Protein AF-A0A2V1H5H5-F1 (afdb_monomer_lite)

Structure (mmCIF, N/CA/C/O backbone):
data_AF-A0A2V1H5H5-F1
#
_entry.id   AF-A0A2V1H5H5-F1
#
loop_
_atom_site.group_PDB
_atom_site.id
_atom_site.type_symbol
_atom_site.label_atom_id
_atom_site.label_alt_id
_atom_site.label_comp_id
_atom_site.label_asym_id
_atom_site.label_entity_id
_atom_site.label_seq_id
_atom_site.pdbx_PDB_ins_code
_atom_site.Cartn_x
_atom_site.Cartn_y
_atom_site.Cartn_z
_atom_site.occupancy
_atom_site.B_iso_or_equiv
_atom_site.auth_seq_id
_atom_site.auth_comp_id
_atom_site.auth_asym_id
_atom_site.auth_atom_id
_atom_site.pdbx_PDB_model_num
ATOM 1 N N . MET A 1 1 ? -26.503 55.629 18.484 1.00 48.03 1 MET A N 1
ATOM 2 C CA . MET A 1 1 ? -27.161 55.010 17.312 1.00 48.03 1 MET A CA 1
ATOM 3 C C . MET A 1 1 ? -26.313 55.231 16.067 1.00 48.03 1 MET A C 1
ATOM 5 O O . MET A 1 1 ? -26.250 56.360 15.602 1.00 48.03 1 MET A O 1
ATOM 9 N N . LYS A 1 2 ? -25.640 54.182 15.578 1.00 45.16 2 LYS A N 1
ATOM 10 C CA . LYS A 1 2 ? -25.208 53.980 14.178 1.00 45.16 2 LYS A CA 1
ATOM 11 C C . LYS A 1 2 ? -24.606 52.571 14.078 1.00 45.16 2 LYS A C 1
ATOM 13 O O . LYS A 1 2 ? -23.400 52.383 14.001 1.00 45.16 2 LYS A O 1
ATOM 18 N N . HIS A 1 3 ? -25.479 51.572 14.180 1.00 53.53 3 HIS A N 1
ATOM 19 C CA . HIS A 1 3 ? -25.190 50.249 13.642 1.00 53.53 3 HIS A CA 1
ATOM 20 C C . HIS A 1 3 ? -25.377 50.344 12.129 1.00 53.53 3 HIS A C 1
ATOM 22 O O . HIS A 1 3 ? -26.465 50.689 11.676 1.00 53.53 3 HIS A O 1
ATOM 28 N N . LEU A 1 4 ? -24.321 50.080 11.369 1.00 51.53 4 LEU A N 1
ATOM 29 C CA . LEU A 1 4 ? -24.396 49.700 9.960 1.00 51.53 4 LEU A CA 1
ATOM 30 C C . LEU A 1 4 ? -23.109 48.911 9.668 1.00 51.53 4 LEU A C 1
ATOM 32 O O . LEU A 1 4 ? -22.053 49.502 9.504 1.00 51.53 4 LEU A O 1
ATOM 36 N N . VAL A 1 5 ? -23.071 47.618 9.991 1.00 47.94 5 VAL A N 1
ATOM 37 C CA . VAL A 1 5 ? -23.713 46.507 9.263 1.00 47.94 5 VAL A CA 1
ATOM 38 C C . VAL A 1 5 ? -22.826 46.046 8.108 1.00 47.94 5 VAL A C 1
ATOM 40 O O . VAL A 1 5 ? -22.417 46.824 7.256 1.00 47.94 5 VAL A O 1
ATOM 43 N N . CYS A 1 6 ? -22.621 44.732 8.126 1.00 46.69 6 CYS A N 1
ATOM 44 C CA . CYS A 1 6 ? -22.065 43.859 7.102 1.00 46.69 6 CYS A CA 1
ATOM 45 C C . CYS A 1 6 ? -20.537 43.785 7.023 1.00 46.69 6 CYS A C 1
ATOM 47 O O . CYS A 1 6 ? -19.882 44.449 6.233 1.00 46.69 6 CYS A O 1
ATOM 49 N N . PHE A 1 7 ? -19.932 42.975 7.895 1.00 49.19 7 PHE A N 1
ATOM 50 C CA . PHE A 1 7 ? -19.600 41.582 7.540 1.00 49.19 7 PHE A CA 1
ATOM 51 C C . PHE A 1 7 ? -18.759 41.489 6.251 1.00 49.19 7 PHE A C 1
ATOM 53 O O . PHE A 1 7 ? -19.138 40.842 5.278 1.00 49.19 7 PHE A O 1
ATOM 60 N N . ILE A 1 8 ? -17.520 41.984 6.305 1.00 56.72 8 ILE A N 1
ATOM 61 C CA . ILE A 1 8 ? -16.412 41.370 5.545 1.00 56.72 8 ILE A CA 1
ATOM 62 C C . ILE A 1 8 ? -15.953 40.106 6.307 1.00 56.72 8 ILE A C 1
ATOM 64 O O . ILE A 1 8 ? -14.791 39.889 6.620 1.00 56.72 8 ILE A O 1
ATOM 68 N N . LEU A 1 9 ? -16.949 39.301 6.675 1.00 48.25 9 LEU A N 1
ATOM 69 C CA .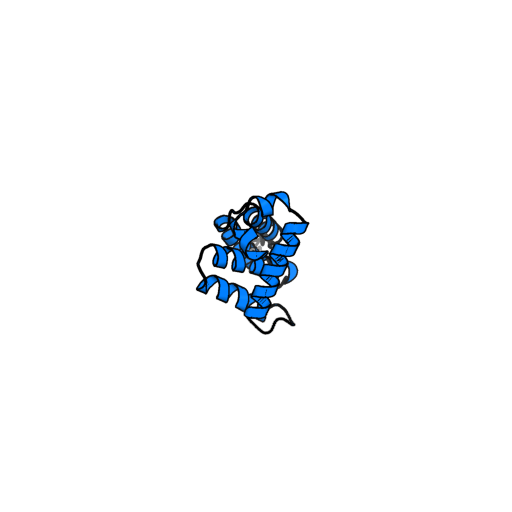 LEU A 1 9 ? -16.891 37.917 7.142 1.00 48.25 9 LEU A CA 1
ATOM 70 C C . LEU A 1 9 ? -17.415 37.023 6.002 1.00 48.25 9 LEU A C 1
ATOM 72 O O . LEU A 1 9 ? -17.969 35.950 6.214 1.00 48.25 9 LEU A O 1
ATOM 76 N N . SER A 1 10 ? -17.302 37.510 4.766 1.00 49.94 10 SER A N 1
ATOM 77 C CA . SER A 1 10 ? -17.622 36.773 3.559 1.00 49.94 10 SER A CA 1
ATOM 78 C C . SER A 1 10 ? -16.372 36.027 3.126 1.00 49.94 10 SER A C 1
ATOM 80 O O . SER A 1 10 ? -15.546 36.515 2.364 1.00 49.94 10 SER A O 1
ATOM 82 N N . LEU A 1 11 ? -16.306 34.797 3.630 1.00 52.28 11 LEU A N 1
ATOM 83 C CA . LEU A 1 11 ? -15.679 33.676 2.956 1.00 52.28 11 LEU A CA 1
ATOM 84 C C . LEU A 1 11 ? -14.171 33.844 2.754 1.00 52.28 11 LEU A C 1
ATOM 86 O O . LEU A 1 11 ? -13.661 33.972 1.642 1.00 52.28 11 LEU A O 1
ATOM 90 N N . SER A 1 12 ? -13.435 33.595 3.836 1.00 51.06 12 SER A N 1
ATOM 91 C CA . SER A 1 12 ? -12.384 32.585 3.743 1.00 51.06 12 SER A CA 1
ATOM 92 C C . SER A 1 12 ? -12.998 31.330 3.111 1.00 51.06 12 SER A C 1
ATOM 94 O O . SER A 1 12 ? -13.479 30.435 3.806 1.00 51.06 12 SER A O 1
ATOM 96 N N . LEU A 1 13 ? -13.012 31.292 1.776 1.00 50.75 13 LEU A N 1
ATOM 97 C CA . LEU A 1 13 ? -12.954 30.071 0.997 1.00 50.75 13 LEU A CA 1
ATOM 98 C C . LEU A 1 13 ? -11.629 29.410 1.392 1.00 50.75 13 LEU A C 1
ATOM 100 O O . LEU A 1 13 ? -10.657 29.409 0.642 1.00 50.75 13 LEU A O 1
ATOM 104 N N . LEU A 1 14 ? -11.595 28.821 2.592 1.00 54.41 14 LEU A N 1
ATOM 105 C CA . LEU A 1 14 ? -10.975 27.523 2.728 1.00 54.41 14 LEU A CA 1
ATOM 106 C C . LEU A 1 14 ? -11.734 26.686 1.711 1.00 54.41 14 LEU A C 1
ATOM 108 O O . LEU A 1 14 ? -12.810 26.157 1.984 1.00 54.41 14 LEU A O 1
ATOM 112 N N . ALA A 1 15 ? -11.222 26.676 0.485 1.00 46.44 15 ALA A N 1
ATOM 113 C CA . ALA A 1 15 ? -11.475 25.603 -0.428 1.00 46.44 15 ALA A CA 1
ATOM 114 C C . ALA A 1 15 ? -10.975 24.366 0.318 1.00 46.44 15 ALA A C 1
ATOM 116 O O . ALA A 1 15 ? -9.829 23.948 0.180 1.00 46.44 15 ALA A O 1
ATOM 117 N N . CYS A 1 16 ? -11.851 23.779 1.135 1.00 49.78 16 CYS A N 1
ATOM 118 C CA . CYS A 1 16 ? -11.919 22.350 1.313 1.00 49.78 16 CYS A CA 1
ATOM 119 C C . CYS A 1 16 ? -12.188 21.793 -0.087 1.00 49.78 16 CYS A C 1
ATOM 121 O O . CYS A 1 16 ? -13.285 21.355 -0.412 1.00 49.78 16 CYS A O 1
ATOM 123 N N . SER A 1 17 ? -11.167 21.840 -0.944 1.00 49.88 17 SER A N 1
ATOM 124 C CA . SER A 1 17 ? -10.927 20.807 -1.925 1.00 49.88 17 SER A CA 1
ATOM 125 C C . SER A 1 17 ? -10.749 19.553 -1.075 1.00 49.88 17 SER A C 1
ATOM 127 O O . SER A 1 17 ? -9.630 19.188 -0.716 1.00 49.88 17 SER A O 1
ATOM 129 N N . SER A 1 18 ? -11.865 18.976 -0.623 1.00 67.25 18 SER A N 1
ATOM 130 C CA . SER A 1 18 ? -11.903 17.759 0.171 1.00 67.25 18 SER A CA 1
ATOM 131 C C . SER A 1 18 ? -11.562 16.628 -0.784 1.00 67.25 18 SER A C 1
ATOM 133 O O . SER A 1 18 ? -12.436 15.902 -1.266 1.00 67.25 18 SER A O 1
ATOM 135 N N . LYS A 1 19 ? -10.285 16.560 -1.166 1.00 88.44 19 LYS A N 1
ATOM 136 C CA . LYS A 1 19 ? -9.750 15.433 -1.907 1.00 88.44 19 LYS A CA 1
ATOM 137 C C . LYS A 1 19 ? -10.117 14.189 -1.114 1.00 88.44 19 LYS A C 1
ATOM 139 O O . LYS A 1 19 ? -9.971 14.170 0.100 1.00 88.44 19 LYS A O 1
ATOM 144 N N . SER A 1 20 ? -10.642 13.188 -1.808 1.00 94.25 20 SER A N 1
ATOM 145 C CA . SER A 1 20 ? -11.062 11.926 -1.188 1.00 94.25 20 SER A CA 1
ATOM 146 C C . SER A 1 20 ? -9.927 10.906 -1.102 1.00 94.25 20 SER A C 1
ATOM 148 O O . SER A 1 20 ? -10.143 9.791 -0.643 1.00 94.25 20 SER A O 1
ATOM 150 N N . GLY A 1 21 ? -8.745 11.233 -1.638 1.00 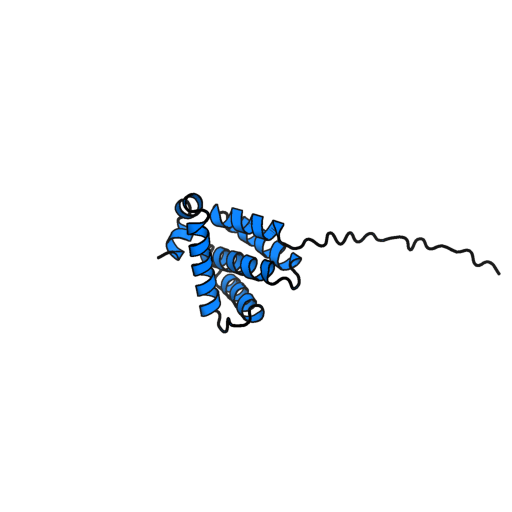97.00 21 GLY A N 1
ATOM 151 C CA . GLY A 1 21 ? -7.609 10.319 -1.764 1.00 97.00 21 GLY A CA 1
ATOM 152 C C . GLY A 1 21 ? -7.769 9.253 -2.851 1.00 97.00 21 GLY A C 1
ATOM 153 O O . GLY A 1 21 ? -6.865 8.450 -3.061 1.00 97.00 21 GLY A O 1
ATOM 154 N N . LYS A 1 22 ? -8.908 9.203 -3.560 1.00 97.81 22 LYS A N 1
ATOM 155 C CA . LYS A 1 22 ? -9.164 8.193 -4.604 1.00 97.81 22 LYS A CA 1
ATOM 156 C C . LYS A 1 22 ? -8.223 8.327 -5.798 1.00 97.81 22 LYS A C 1
ATOM 158 O O . LYS A 1 22 ? -7.785 7.305 -6.318 1.00 97.81 22 LYS A O 1
ATOM 163 N N . GLU A 1 23 ? -7.944 9.559 -6.216 1.00 97.56 23 GLU A N 1
ATOM 164 C CA . GLU A 1 23 ? -7.020 9.854 -7.314 1.00 97.56 23 GLU A CA 1
ATOM 165 C C . GLU A 1 23 ? -5.590 9.498 -6.913 1.00 97.56 23 GLU A C 1
ATOM 167 O O . GLU A 1 23 ? -4.923 8.737 -7.606 1.00 97.56 23 GLU A O 1
ATOM 172 N N . GLU A 1 24 ? -5.157 9.947 -5.738 1.00 98.44 24 GLU A N 1
ATOM 173 C CA . GLU A 1 24 ? -3.828 9.666 -5.204 1.00 98.44 24 GLU A CA 1
ATOM 174 C C . GLU A 1 24 ? -3.610 8.159 -4.998 1.00 98.44 24 GLU A C 1
ATOM 176 O O . GLU A 1 24 ? -2.556 7.632 -5.337 1.00 98.44 24 GLU A O 1
ATOM 181 N N . LYS A 1 25 ? -4.630 7.415 -4.555 1.00 98.31 25 LYS A N 1
ATOM 182 C CA . LYS A 1 25 ? -4.571 5.947 -4.466 1.00 98.31 25 LYS A CA 1
ATOM 183 C C . LYS A 1 25 ? -4.375 5.295 -5.840 1.00 98.31 25 LYS A C 1
ATOM 185 O O . LYS A 1 25 ? -3.650 4.305 -5.955 1.00 98.31 25 LYS A O 1
ATOM 190 N N . GLU A 1 26 ? -5.035 5.807 -6.878 1.00 98.06 26 GLU A N 1
ATOM 191 C CA . GLU A 1 26 ? -4.872 5.301 -8.245 1.00 98.06 26 GLU A CA 1
ATOM 192 C C . GLU A 1 26 ? -3.465 5.611 -8.774 1.00 98.06 26 GLU A C 1
ATOM 194 O O . GLU A 1 26 ? -2.796 4.711 -9.281 1.00 98.06 26 GLU A O 1
ATOM 199 N N . LEU A 1 27 ? -2.968 6.834 -8.564 1.00 98.50 27 LEU A N 1
ATOM 200 C CA . LEU A 1 27 ? -1.594 7.222 -8.900 1.00 98.50 27 LEU A CA 1
ATOM 201 C C . LEU A 1 27 ? -0.567 6.350 -8.167 1.00 98.50 27 LEU A C 1
ATOM 203 O O . LEU A 1 27 ? 0.357 5.835 -8.796 1.00 98.50 27 LEU A O 1
ATOM 207 N N . ALA A 1 28 ? -0.774 6.095 -6.872 1.00 98.62 28 ALA A N 1
ATOM 208 C CA . ALA A 1 28 ? 0.060 5.193 -6.084 1.00 98.62 28 ALA A CA 1
ATOM 209 C C . ALA A 1 28 ? 0.054 3.776 -6.665 1.00 98.62 28 ALA A C 1
ATOM 211 O O . ALA A 1 28 ? 1.105 3.158 -6.815 1.00 98.62 28 ALA A O 1
ATOM 212 N N . THR A 1 29 ? -1.122 3.273 -7.053 1.00 97.94 29 THR A N 1
ATOM 213 C CA . THR A 1 29 ? -1.262 1.946 -7.670 1.00 97.94 29 THR A CA 1
ATOM 214 C C . THR A 1 29 ? -0.502 1.876 -8.990 1.00 97.94 29 THR A C 1
ATOM 216 O O . THR A 1 29 ? 0.204 0.898 -9.238 1.00 97.94 29 THR A O 1
ATOM 219 N N . GLN A 1 30 ? -0.619 2.906 -9.831 1.00 97.69 30 GLN A N 1
ATOM 220 C CA . GLN A 1 30 ? 0.056 2.974 -11.124 1.00 97.69 30 GLN A CA 1
ATOM 221 C C . GLN A 1 30 ? 1.573 3.053 -10.979 1.00 97.69 30 GLN A C 1
ATOM 223 O O . GLN A 1 30 ? 2.274 2.313 -11.670 1.00 97.69 30 GLN A O 1
ATOM 228 N N . ALA A 1 31 ? 2.070 3.901 -10.078 1.00 98.19 31 ALA A N 1
ATOM 229 C CA . ALA A 1 31 ? 3.489 3.997 -9.757 1.00 98.19 31 ALA A CA 1
ATOM 230 C C . ALA A 1 31 ? 4.020 2.652 -9.236 1.00 98.19 31 ALA A C 1
ATOM 232 O O . ALA A 1 31 ? 4.987 2.117 -9.780 1.00 98.19 31 ALA A O 1
ATOM 233 N N . PHE A 1 32 ? 3.299 2.028 -8.299 1.00 97.81 32 PHE A N 1
ATOM 234 C CA . PHE A 1 32 ? 3.660 0.739 -7.710 1.00 97.81 32 PHE A CA 1
ATOM 235 C C . PHE A 1 32 ? 3.834 -0.361 -8.763 1.00 97.81 32 PHE A C 1
ATOM 237 O O . PHE A 1 32 ? 4.880 -1.004 -8.829 1.00 97.81 32 PHE A O 1
ATOM 244 N N . ILE A 1 33 ? 2.850 -0.553 -9.650 1.00 96.31 33 ILE A N 1
ATOM 245 C CA . ILE A 1 33 ? 2.944 -1.576 -10.709 1.00 96.31 33 ILE A CA 1
ATOM 246 C C . ILE A 1 33 ? 3.941 -1.214 -11.821 1.00 96.31 33 ILE A C 1
ATOM 248 O O . ILE A 1 33 ? 4.315 -2.088 -12.601 1.00 96.31 33 ILE A O 1
ATOM 252 N N . ASN A 1 34 ? 4.358 0.050 -11.911 1.00 96.06 34 ASN A N 1
ATOM 253 C CA . ASN A 1 34 ? 5.418 0.518 -12.806 1.00 96.06 34 ASN A CA 1
ATOM 254 C C . ASN A 1 34 ? 6.820 0.454 -12.155 1.00 96.06 34 ASN A C 1
ATOM 256 O O . ASN A 1 34 ? 7.777 0.907 -12.777 1.00 96.06 34 ASN A O 1
ATOM 260 N N . CYS A 1 35 ? 6.953 -0.120 -10.950 1.00 95.75 35 CYS A N 1
ATOM 261 C CA . CYS A 1 35 ? 8.181 -0.159 -10.139 1.00 95.75 35 CYS A CA 1
ATOM 262 C C . CYS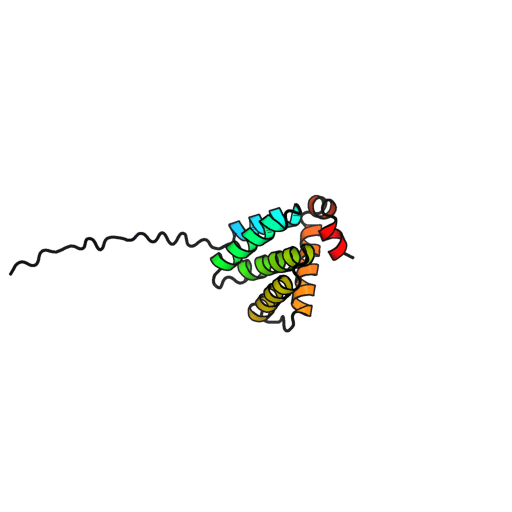 A 1 35 ? 8.702 1.195 -9.653 1.00 95.75 35 CYS A C 1
ATOM 264 O O . CYS A 1 35 ? 9.861 1.298 -9.247 1.00 95.75 35 CYS A O 1
ATOM 266 N N . ASP A 1 36 ? 7.874 2.229 -9.693 1.00 97.69 36 ASP A N 1
ATOM 267 C CA . ASP A 1 36 ? 8.222 3.527 -9.143 1.00 97.69 36 ASP A CA 1
ATOM 268 C C . ASP A 1 36 ? 7.783 3.579 -7.677 1.00 97.69 36 ASP A C 1
ATOM 270 O O . ASP A 1 36 ? 6.731 4.116 -7.328 1.00 97.69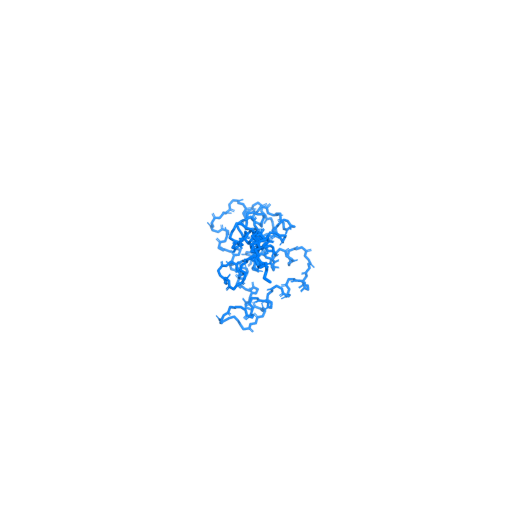 36 ASP A O 1
ATOM 274 N N . PHE A 1 37 ? 8.555 2.914 -6.814 1.00 97.62 37 PHE A N 1
ATOM 275 C CA . PHE A 1 37 ? 8.204 2.763 -5.399 1.00 97.62 37 PHE A CA 1
ATOM 276 C C . PHE A 1 37 ? 8.291 4.079 -4.630 1.00 97.62 37 PHE A C 1
ATOM 278 O O . PHE A 1 37 ? 7.521 4.275 -3.696 1.00 97.62 37 PHE A O 1
ATOM 285 N N . TYR A 1 38 ? 9.163 4.998 -5.048 1.00 97.88 38 TYR A N 1
ATOM 286 C CA . TYR A 1 38 ? 9.267 6.320 -4.438 1.00 97.88 38 TYR A CA 1
ATOM 287 C C . TYR A 1 38 ? 7.986 7.129 -4.678 1.00 97.88 38 TYR A C 1
ATOM 289 O O . TYR A 1 38 ? 7.330 7.551 -3.725 1.00 97.88 38 TYR A O 1
ATOM 297 N N . THR A 1 39 ? 7.543 7.244 -5.933 1.00 98.50 39 THR A N 1
ATOM 298 C CA . THR A 1 39 ? 6.283 7.933 -6.244 1.00 98.50 39 THR A CA 1
ATOM 299 C C . THR A 1 39 ? 5.062 7.169 -5.723 1.00 98.50 39 THR A C 1
ATOM 301 O O . THR A 1 39 ? 4.055 7.790 -5.372 1.00 98.50 39 THR A O 1
ATOM 304 N N . ALA A 1 40 ? 5.128 5.836 -5.620 1.00 98.62 40 ALA A N 1
ATOM 305 C CA . ALA A 1 40 ? 4.074 5.047 -4.984 1.00 98.62 40 ALA A CA 1
ATOM 306 C C . ALA A 1 40 ? 3.917 5.381 -3.494 1.00 98.62 40 ALA A C 1
ATOM 308 O O . ALA A 1 40 ? 2.783 5.513 -3.034 1.00 98.62 40 ALA A O 1
ATOM 309 N N . ILE A 1 41 ? 5.027 5.550 -2.765 1.00 98.75 41 ILE A N 1
ATOM 310 C CA . ILE A 1 41 ? 5.036 5.968 -1.355 1.00 98.75 41 ILE A CA 1
ATOM 311 C C . ILE A 1 41 ? 4.389 7.345 -1.216 1.00 98.75 41 ILE A C 1
ATOM 313 O O . ILE A 1 41 ? 3.389 7.463 -0.510 1.00 98.75 41 ILE A O 1
ATOM 317 N N . GLU A 1 42 ? 4.882 8.349 -1.948 1.00 98.69 42 GLU A N 1
ATOM 318 C CA . GLU A 1 42 ? 4.374 9.727 -1.856 1.00 98.69 42 GLU A CA 1
ATOM 319 C C . GLU A 1 42 ? 2.862 9.799 -2.125 1.00 98.69 42 GLU A C 1
ATOM 321 O O . GLU A 1 42 ? 2.098 10.394 -1.362 1.00 98.69 42 GLU A O 1
ATOM 326 N N . ASN A 1 43 ? 2.394 9.144 -3.193 1.00 98.75 43 ASN A N 1
ATOM 327 C CA . ASN A 1 43 ? 0.972 9.144 -3.530 1.00 98.75 43 ASN A CA 1
ATOM 328 C C . ASN A 1 43 ? 0.130 8.330 -2.542 1.00 98.75 43 ASN A C 1
ATOM 330 O O . ASN A 1 43 ? -1.007 8.708 -2.259 1.00 98.75 43 ASN A O 1
ATOM 334 N N . ALA A 1 44 ? 0.659 7.237 -1.987 1.00 98.75 44 ALA A N 1
ATOM 335 C CA . ALA A 1 44 ? -0.052 6.468 -0.974 1.00 98.75 44 ALA A CA 1
ATOM 336 C C . ALA A 1 44 ? -0.220 7.273 0.323 1.00 98.75 44 ALA A C 1
ATOM 338 O O . ALA A 1 44 ? -1.305 7.265 0.905 1.00 98.75 44 ALA A O 1
ATOM 339 N N . GLU A 1 45 ? 0.806 8.008 0.751 1.00 98.50 45 GLU A N 1
ATOM 340 C CA . GLU A 1 45 ? 0.728 8.893 1.917 1.00 98.50 45 GLU A CA 1
ATOM 341 C C . GLU A 1 45 ? -0.310 9.999 1.720 1.00 98.50 45 GLU A C 1
ATOM 343 O O . GLU A 1 45 ? -1.168 10.192 2.588 1.00 98.50 45 GLU A O 1
ATOM 348 N N . MET A 1 46 ? -0.309 10.657 0.554 1.00 98.19 46 MET A N 1
ATOM 349 C CA . MET A 1 46 ? -1.339 11.643 0.215 1.00 98.19 46 MET A CA 1
ATOM 350 C C . MET A 1 46 ? -2.738 11.018 0.193 1.00 98.19 46 MET A C 1
ATOM 352 O O . MET A 1 46 ? -3.681 11.593 0.737 1.00 98.19 46 MET A O 1
ATOM 356 N N . ALA A 1 47 ? -2.886 9.818 -0.377 1.00 98.25 47 ALA A N 1
ATOM 357 C CA . ALA A 1 47 ? -4.162 9.110 -0.399 1.00 98.25 47 ALA A CA 1
ATOM 358 C C . ALA A 1 47 ? -4.684 8.825 1.015 1.00 98.25 47 ALA A C 1
ATOM 360 O O . ALA A 1 47 ? -5.863 9.043 1.281 1.00 98.25 47 ALA A O 1
ATOM 361 N N . ILE A 1 48 ? -3.814 8.384 1.929 1.00 97.75 48 ILE A N 1
ATOM 362 C CA . ILE A 1 48 ? -4.158 8.138 3.337 1.00 97.75 48 ILE A CA 1
ATOM 363 C C . ILE A 1 48 ? -4.556 9.444 4.029 1.00 97.75 48 ILE A C 1
ATOM 365 O O . ILE A 1 48 ? -5.565 9.474 4.731 1.00 97.75 48 ILE A O 1
ATOM 369 N N . GLN A 1 49 ? -3.798 10.522 3.810 1.00 96.50 49 GLN A N 1
ATOM 370 C CA . GLN A 1 49 ? -4.088 11.835 4.387 1.00 96.50 49 GLN A CA 1
ATOM 371 C C . GLN A 1 49 ? -5.455 12.368 3.935 1.00 96.50 49 GLN A C 1
ATOM 373 O O . GLN A 1 49 ? -6.198 12.932 4.738 1.00 96.50 49 GLN A O 1
ATOM 378 N N . TYR A 1 50 ? -5.793 12.191 2.658 1.00 96.88 50 TYR A N 1
ATOM 379 C CA . TYR A 1 50 ? -7.036 12.688 2.069 1.00 96.88 50 TYR A CA 1
ATOM 380 C C . TYR A 1 50 ? -8.242 11.773 2.305 1.00 96.88 50 TYR A C 1
ATOM 382 O O . TYR A 1 50 ? -9.375 12.244 2.292 1.00 96.88 50 TYR A O 1
ATOM 390 N N . ALA A 1 51 ? -8.026 10.480 2.550 1.00 95.38 51 ALA A N 1
ATOM 391 C CA . ALA A 1 51 ? -9.103 9.522 2.792 1.00 95.38 51 ALA A CA 1
ATOM 392 C C . ALA A 1 51 ? -9.952 9.853 4.031 1.00 95.38 51 ALA A C 1
ATOM 394 O O . ALA A 1 51 ? -11.128 9.490 4.081 1.00 95.38 51 ALA A O 1
ATOM 395 N N . GLY A 1 52 ? -9.365 10.501 5.044 1.00 89.25 52 GLY A N 1
ATOM 396 C CA . GLY A 1 52 ? -10.001 10.644 6.352 1.00 89.25 52 GLY A CA 1
ATOM 397 C C . GLY A 1 52 ? -10.378 9.269 6.915 1.00 89.25 52 GLY A C 1
ATOM 398 O O . GLY A 1 52 ? -9.516 8.413 7.105 1.00 89.25 52 GLY A O 1
ATOM 399 N N . GLU A 1 53 ? -11.672 9.043 7.140 1.00 90.81 53 GLU A N 1
ATOM 400 C CA . GLU A 1 53 ? -12.210 7.776 7.658 1.00 90.81 53 GLU A CA 1
ATOM 401 C C . GLU A 1 53 ? -12.574 6.752 6.559 1.00 90.81 53 GLU A C 1
ATOM 403 O O . GLU A 1 53 ? -13.023 5.648 6.875 1.00 90.81 53 GLU A O 1
ATOM 408 N N . ASP A 1 54 ? -12.390 7.062 5.265 1.00 95.44 54 ASP A N 1
ATOM 409 C CA . ASP A 1 54 ? -12.718 6.125 4.179 1.00 95.44 54 ASP A CA 1
ATOM 410 C C . ASP A 1 54 ? -11.691 4.986 4.084 1.00 95.44 54 ASP A C 1
ATOM 412 O O . ASP A 1 54 ? -10.675 5.058 3.381 1.00 95.44 54 ASP A O 1
ATOM 416 N N . ILE A 1 55 ? -12.002 3.880 4.761 1.00 95.50 55 ILE A N 1
ATOM 417 C CA . ILE A 1 55 ? -11.185 2.661 4.760 1.00 95.50 55 ILE A CA 1
ATOM 418 C C . ILE A 1 55 ? -11.010 2.043 3.366 1.00 95.50 55 ILE A C 1
ATOM 420 O O . ILE A 1 55 ? -10.033 1.332 3.134 1.00 95.50 55 ILE A O 1
ATOM 424 N N . ASN A 1 56 ? -11.900 2.332 2.407 1.00 95.88 56 ASN A N 1
ATOM 425 C CA . ASN A 1 56 ? -11.776 1.829 1.034 1.00 95.88 56 ASN A CA 1
ATOM 426 C C . ASN A 1 56 ? -10.697 2.571 0.234 1.00 95.88 56 ASN A C 1
ATOM 428 O O . ASN A 1 56 ? -10.318 2.132 -0.859 1.00 95.88 56 ASN A O 1
ATOM 432 N N . VAL A 1 57 ? -10.211 3.695 0.761 1.00 97.50 57 VAL A N 1
ATOM 433 C CA . VAL A 1 57 ? -9.068 4.431 0.226 1.00 97.50 57 VAL A CA 1
ATOM 434 C C . VAL A 1 57 ? -7.841 4.194 1.094 1.00 97.50 57 VAL A C 1
ATOM 436 O O . VAL A 1 57 ? -6.809 3.774 0.566 1.00 97.50 57 VAL A O 1
ATOM 439 N N . SER A 1 58 ? -7.958 4.392 2.411 1.00 97.38 58 SER A N 1
ATOM 440 C CA . SER A 1 58 ? -6.808 4.335 3.315 1.00 97.38 58 SER A CA 1
ATOM 441 C C . SER A 1 58 ? -6.200 2.936 3.422 1.00 97.38 58 SER A C 1
ATOM 443 O O . SER A 1 58 ? -4.980 2.819 3.355 1.00 97.38 58 SER A O 1
ATOM 445 N N . VAL A 1 59 ? -6.998 1.860 3.498 1.00 97.25 59 VAL A N 1
ATOM 446 C CA . VAL A 1 59 ? -6.446 0.496 3.614 1.00 97.25 59 VAL A CA 1
ATOM 447 C C . VAL A 1 59 ? -5.695 0.077 2.344 1.00 97.25 59 VAL A C 1
ATOM 449 O O . VAL A 1 59 ? -4.538 -0.320 2.470 1.00 97.25 59 VAL A O 1
ATOM 452 N N . PRO A 1 60 ? -6.244 0.188 1.116 1.00 97.69 60 PRO A N 1
ATOM 453 C CA . PRO A 1 60 ? -5.467 -0.117 -0.087 1.00 97.69 60 PRO A CA 1
ATOM 454 C C . PRO A 1 60 ? -4.214 0.749 -0.247 1.00 97.69 60 PRO A C 1
ATOM 456 O O . PRO A 1 60 ? -3.173 0.230 -0.644 1.00 97.69 60 PRO A O 1
ATOM 459 N N . ALA A 1 61 ? -4.289 2.040 0.093 1.00 98.44 61 ALA A N 1
ATOM 460 C CA . ALA A 1 61 ? -3.122 2.916 0.074 1.00 98.44 61 ALA A CA 1
ATOM 461 C C . ALA A 1 61 ? -2.058 2.468 1.092 1.00 98.44 61 ALA A C 1
ATOM 463 O O . ALA A 1 61 ? -0.883 2.405 0.747 1.00 98.44 61 ALA A O 1
ATOM 464 N N . LEU A 1 62 ? -2.451 2.048 2.299 1.00 98.62 62 LEU A N 1
ATOM 465 C CA . LEU A 1 62 ? -1.533 1.475 3.290 1.00 98.62 62 LEU A CA 1
ATOM 466 C C . LEU A 1 62 ? -0.895 0.160 2.823 1.00 98.62 62 LEU A C 1
ATOM 468 O O . LEU A 1 62 ? 0.268 -0.083 3.135 1.00 98.62 62 LEU A O 1
ATOM 472 N N . LEU A 1 63 ? -1.611 -0.679 2.063 1.00 98.25 63 LEU A N 1
ATOM 473 C CA . LEU A 1 63 ? -1.033 -1.899 1.480 1.00 98.25 63 LEU A CA 1
ATOM 474 C C . LEU A 1 63 ? 0.066 -1.557 0.463 1.00 98.25 63 LEU A C 1
ATOM 476 O O . LEU A 1 63 ? 1.120 -2.194 0.466 1.00 98.25 63 LEU A O 1
ATOM 480 N N . ILE A 1 64 ? -0.167 -0.539 -0.374 1.00 98.38 64 ILE A N 1
ATOM 481 C CA . ILE A 1 64 ? 0.820 -0.034 -1.342 1.00 98.38 64 ILE A CA 1
ATOM 482 C C . ILE A 1 64 ? 2.013 0.588 -0.614 1.00 98.38 64 ILE A C 1
ATOM 484 O O . ILE A 1 64 ? 3.153 0.253 -0.933 1.00 98.38 64 ILE A O 1
ATOM 488 N N . LEU A 1 65 ? 1.761 1.445 0.379 1.00 98.75 65 LEU A N 1
ATOM 489 C CA . LEU A 1 65 ? 2.792 2.087 1.193 1.00 98.75 65 LEU A CA 1
ATOM 490 C C . LEU A 1 65 ? 3.677 1.039 1.875 1.00 98.75 65 LEU A C 1
ATOM 492 O O . LEU A 1 65 ? 4.891 1.043 1.690 1.00 98.75 65 LEU A O 1
ATOM 496 N N . GLY A 1 66 ? 3.058 0.099 2.594 1.00 98.19 66 GLY A N 1
ATOM 497 C CA . GLY A 1 66 ? 3.757 -0.961 3.312 1.00 98.19 66 GLY A CA 1
ATOM 498 C C . GLY A 1 66 ? 4.653 -1.794 2.400 1.00 98.19 66 GLY A C 1
ATOM 499 O O . GLY A 1 66 ? 5.824 -1.983 2.724 1.00 98.19 66 GLY A O 1
ATOM 500 N N . LYS A 1 67 ? 4.158 -2.248 1.236 1.00 97.44 67 LYS A N 1
ATOM 501 C CA . LYS A 1 67 ? 5.001 -3.021 0.303 1.00 97.44 67 LYS A CA 1
ATOM 502 C C . LYS A 1 67 ? 6.066 -2.183 -0.377 1.00 97.44 67 LYS A C 1
ATOM 504 O O . LYS A 1 67 ? 7.160 -2.689 -0.584 1.00 97.44 67 LYS A O 1
ATOM 509 N N . SER A 1 68 ? 5.783 -0.929 -0.710 1.00 98.06 68 SER A N 1
ATOM 510 C CA . SER A 1 68 ? 6.790 -0.059 -1.326 1.00 98.06 68 SER A CA 1
ATOM 511 C C . SER A 1 68 ? 7.958 0.199 -0.371 1.00 98.06 68 SER A C 1
ATOM 513 O O . SER A 1 68 ? 9.112 0.130 -0.791 1.00 98.06 68 SER A O 1
ATOM 515 N N . LEU A 1 69 ? 7.672 0.425 0.916 1.00 98.31 69 LEU A N 1
ATOM 516 C CA . LEU A 1 69 ? 8.683 0.598 1.964 1.00 98.31 69 LEU A CA 1
ATOM 517 C C . LEU A 1 69 ? 9.477 -0.689 2.210 1.00 98.31 69 LEU A C 1
ATOM 519 O O . LEU A 1 69 ? 10.703 -0.647 2.259 1.00 98.31 69 LEU A O 1
ATOM 523 N N . ASP A 1 70 ? 8.789 -1.831 2.282 1.00 96.38 70 ASP A N 1
ATOM 524 C CA . ASP A 1 70 ? 9.403 -3.156 2.437 1.00 96.38 70 ASP A CA 1
ATOM 525 C C . ASP A 1 70 ? 10.380 -3.459 1.286 1.00 96.38 70 ASP A C 1
ATOM 527 O O . ASP A 1 70 ? 11.541 -3.794 1.514 1.00 96.38 70 ASP A O 1
ATOM 531 N N . ILE A 1 71 ? 9.953 -3.221 0.039 1.00 95.19 71 ILE A N 1
ATOM 532 C CA . ILE A 1 71 ? 10.790 -3.373 -1.163 1.00 95.19 71 ILE A CA 1
ATOM 533 C C . ILE A 1 71 ? 11.973 -2.397 -1.162 1.00 95.19 71 ILE A C 1
ATOM 535 O O . ILE A 1 71 ? 13.062 -2.747 -1.619 1.00 95.19 71 ILE A O 1
ATOM 539 N N . SER A 1 72 ? 11.774 -1.183 -0.649 1.00 94.69 72 SER A N 1
ATOM 540 C CA . SER A 1 72 ? 12.824 -0.159 -0.556 1.00 94.69 72 SER A CA 1
ATOM 541 C C . SER A 1 72 ? 13.795 -0.401 0.608 1.00 94.69 72 SER A C 1
ATOM 543 O O . SER A 1 72 ? 14.790 0.311 0.727 1.00 94.69 72 SER A O 1
ATOM 545 N N . GLY A 1 73 ? 13.535 -1.407 1.452 1.00 95.31 73 GLY A N 1
ATOM 546 C CA . GLY A 1 73 ? 14.373 -1.781 2.591 1.00 95.31 73 GLY A CA 1
ATOM 547 C C . GLY A 1 73 ? 14.092 -1.007 3.882 1.00 95.31 73 GLY A C 1
ATOM 548 O O . GLY A 1 73 ? 14.808 -1.203 4.864 1.00 95.31 73 GLY A O 1
ATOM 549 N N . ASP A 1 74 ? 13.055 -0.165 3.927 1.00 97.06 74 ASP A N 1
ATOM 550 C CA . ASP A 1 74 ? 12.632 0.519 5.155 1.00 97.06 74 ASP A CA 1
ATOM 551 C C . ASP A 1 74 ? 11.634 -0.346 5.935 1.00 97.06 74 ASP A C 1
ATOM 553 O O . ASP A 1 74 ? 10.423 -0.104 5.976 1.00 97.06 74 ASP A O 1
ATOM 557 N N . SER A 1 75 ? 12.157 -1.406 6.555 1.00 95.31 75 SER A N 1
ATOM 558 C CA . SER A 1 75 ? 11.339 -2.367 7.300 1.00 95.31 75 SER A CA 1
ATOM 559 C C . SER A 1 75 ? 10.604 -1.728 8.484 1.00 95.31 75 SER A C 1
ATOM 561 O O . SER A 1 75 ? 9.499 -2.153 8.813 1.00 95.31 75 SER A O 1
ATOM 563 N N . THR A 1 76 ? 11.180 -0.700 9.114 1.00 97.94 76 THR A N 1
ATOM 564 C CA . THR A 1 76 ? 10.559 -0.016 10.258 1.00 97.94 76 THR A CA 1
ATOM 565 C C . THR A 1 76 ? 9.323 0.758 9.815 1.00 97.94 76 THR A C 1
ATOM 567 O O . THR A 1 76 ? 8.247 0.584 10.394 1.00 97.94 76 THR A O 1
ATOM 570 N N . ALA A 1 77 ? 9.441 1.572 8.761 1.00 97.88 77 ALA A N 1
ATOM 571 C CA . ALA A 1 77 ? 8.302 2.309 8.228 1.00 97.88 77 ALA A CA 1
ATOM 572 C C . ALA A 1 77 ? 7.255 1.364 7.613 1.00 97.88 77 ALA A C 1
ATOM 574 O O . ALA A 1 77 ? 6.052 1.589 7.773 1.00 97.88 77 ALA A O 1
ATOM 575 N N . ALA A 1 78 ? 7.690 0.270 6.976 1.00 98.12 78 ALA A N 1
ATOM 576 C CA . ALA A 1 78 ? 6.787 -0.755 6.459 1.00 98.12 78 ALA A CA 1
ATOM 577 C C . ALA A 1 78 ? 5.935 -1.378 7.578 1.00 98.12 78 ALA A C 1
ATOM 579 O O . ALA A 1 78 ? 4.712 -1.455 7.448 1.00 98.12 78 ALA A O 1
ATOM 580 N N . ILE A 1 79 ? 6.552 -1.768 8.702 1.00 98.31 79 ILE A N 1
ATOM 581 C CA . ILE A 1 79 ? 5.838 -2.296 9.877 1.00 98.31 79 ILE A CA 1
ATOM 582 C C . ILE A 1 79 ? 4.824 -1.275 10.396 1.00 98.31 79 ILE A C 1
ATOM 584 O O . ILE A 1 79 ? 3.664 -1.635 10.590 1.00 98.31 79 ILE A O 1
ATOM 588 N N . ALA A 1 80 ? 5.208 -0.003 10.523 1.00 98.44 80 ALA A N 1
ATOM 589 C CA . ALA A 1 80 ? 4.292 1.048 10.965 1.00 98.44 80 ALA A CA 1
ATOM 590 C C . ALA A 1 80 ? 3.076 1.209 10.027 1.00 98.44 80 ALA A C 1
ATOM 592 O O . ALA A 1 80 ? 1.956 1.453 10.484 1.00 98.44 80 ALA A O 1
ATOM 593 N N . ALA A 1 81 ? 3.252 1.043 8.711 1.00 98.25 81 ALA A N 1
ATOM 594 C CA . ALA A 1 81 ? 2.135 1.037 7.763 1.00 98.25 81 ALA A CA 1
ATOM 595 C C . ALA A 1 81 ? 1.206 -0.177 7.971 1.00 98.25 81 ALA A C 1
ATOM 597 O O . ALA A 1 81 ? -0.019 -0.030 7.954 1.00 98.25 81 ALA A O 1
ATOM 598 N N . TYR A 1 82 ? 1.760 -1.364 8.229 1.00 98.44 82 TYR A N 1
ATOM 599 C CA . TYR A 1 82 ? 0.968 -2.563 8.524 1.00 98.44 82 TYR A CA 1
ATOM 600 C C . TYR A 1 82 ? 0.233 -2.485 9.863 1.00 98.44 82 TYR A C 1
ATOM 602 O O . TYR A 1 82 ? -0.911 -2.931 9.954 1.00 98.44 82 TYR A O 1
ATOM 610 N N . GLU A 1 83 ? 0.828 -1.878 10.886 1.00 98.38 83 GLU A N 1
ATOM 611 C CA . GLU A 1 83 ? 0.158 -1.622 12.165 1.00 98.38 83 GLU A CA 1
ATOM 612 C C . GLU A 1 83 ? -1.075 -0.731 11.982 1.00 98.38 83 GLU A C 1
ATOM 614 O O . GLU A 1 83 ? -2.136 -1.022 12.533 1.00 98.38 83 GLU A O 1
ATOM 619 N N . LYS A 1 84 ? -0.996 0.297 11.127 1.00 97.81 84 LYS A N 1
ATOM 620 C CA . LYS A 1 84 ? -2.168 1.121 10.784 1.00 97.81 84 LYS A CA 1
ATOM 621 C C . LYS A 1 84 ? -3.285 0.303 10.127 1.00 97.81 84 LYS A C 1
ATOM 623 O O . LYS A 1 84 ? -4.454 0.563 10.393 1.00 97.81 84 LYS A O 1
ATOM 628 N N . ILE A 1 85 ? -2.955 -0.706 9.317 1.00 97.38 85 ILE A N 1
ATOM 629 C CA . ILE A 1 85 ? -3.961 -1.618 8.744 1.00 97.38 85 ILE A CA 1
ATOM 630 C C . ILE A 1 85 ? -4.650 -2.429 9.847 1.00 97.38 85 ILE A C 1
ATOM 632 O O . ILE A 1 85 ? -5.875 -2.534 9.832 1.00 97.38 85 ILE A O 1
ATOM 636 N N . VAL A 1 86 ? -3.891 -2.953 10.817 1.00 97.94 86 VAL A N 1
ATOM 637 C CA . VAL A 1 86 ? -4.443 -3.682 11.978 1.00 97.94 86 VAL A CA 1
ATOM 638 C C . VAL A 1 86 ? -5.427 -2.808 12.764 1.00 97.94 86 VAL A C 1
ATOM 640 O O . VAL A 1 86 ? -6.466 -3.293 13.203 1.00 97.94 86 VAL A O 1
ATOM 643 N N . LEU A 1 87 ? -5.137 -1.512 12.907 1.00 95.81 87 LEU A N 1
ATOM 644 C CA . LEU A 1 87 ? -6.016 -0.571 13.609 1.00 95.81 87 LEU A CA 1
ATOM 645 C C . LEU A 1 87 ? -7.310 -0.255 12.841 1.00 95.81 87 LEU A C 1
ATOM 647 O O . LEU A 1 87 ? -8.346 -0.031 13.463 1.00 95.81 87 LEU A O 1
ATOM 651 N N . LEU A 1 88 ? -7.256 -0.209 11.507 1.00 93.75 88 LEU A N 1
ATOM 652 C CA . LEU A 1 88 ? -8.358 0.284 10.672 1.00 93.75 88 LEU A CA 1
ATOM 653 C C . LEU A 1 88 ? -9.276 -0.810 10.119 1.00 93.75 88 LEU A C 1
ATOM 655 O O . LEU A 1 88 ? -10.414 -0.515 9.761 1.00 93.75 88 LEU A O 1
ATOM 659 N N . ALA A 1 89 ? -8.799 -2.049 9.999 1.00 90.94 89 ALA A N 1
ATOM 660 C CA . ALA A 1 89 ? -9.519 -3.126 9.329 1.00 90.94 89 ALA A CA 1
ATOM 661 C C . ALA A 1 89 ? -10.003 -4.190 10.333 1.00 90.94 89 ALA A C 1
ATOM 663 O O . ALA A 1 89 ? -9.224 -5.056 10.747 1.00 90.94 89 ALA A O 1
ATOM 664 N N . PRO A 1 90 ? -11.303 -4.189 10.691 1.00 85.19 90 PRO A N 1
ATOM 665 C CA . PRO A 1 90 ? -11.872 -5.204 11.566 1.00 85.19 90 PRO A CA 1
ATOM 666 C C . PRO A 1 90 ? -11.628 -6.606 10.999 1.00 85.19 90 PRO A C 1
ATOM 668 O O . PRO A 1 90 ? -12.003 -6.909 9.868 1.00 85.19 90 PRO A O 1
ATOM 671 N N . GLY A 1 91 ? -10.996 -7.469 11.793 1.00 90.31 91 GLY A N 1
ATOM 672 C CA . GLY A 1 91 ? -10.676 -8.844 11.401 1.00 90.31 91 GLY A CA 1
ATOM 673 C C . GLY A 1 91 ? -9.211 -9.088 11.041 1.00 90.31 91 GLY A C 1
ATOM 674 O O . GLY A 1 91 ? -8.826 -10.250 10.942 1.00 90.31 91 GLY A O 1
ATOM 675 N N . ILE A 1 92 ? -8.389 -8.040 10.923 1.00 94.31 92 ILE A N 1
ATOM 676 C CA . ILE A 1 92 ? -6.927 -8.156 10.865 1.00 94.31 92 ILE A CA 1
ATOM 677 C C . ILE A 1 92 ? -6.394 -7.884 12.271 1.00 94.31 92 ILE A C 1
ATOM 679 O O . ILE A 1 92 ? -6.589 -6.797 12.804 1.00 94.31 92 ILE A O 1
ATOM 683 N N . LYS A 1 93 ? -5.765 -8.874 12.906 1.00 95.25 93 LYS A N 1
ATOM 684 C CA . LYS A 1 93 ? -5.356 -8.797 14.319 1.00 95.25 93 LYS A CA 1
ATOM 685 C C . LYS A 1 93 ? -3.857 -8.625 14.503 1.00 95.25 93 LYS A C 1
ATOM 687 O O . LYS A 1 93 ? -3.419 -8.238 15.582 1.00 95.25 93 LYS A O 1
ATOM 692 N N . THR A 1 94 ? -3.068 -8.952 13.484 1.00 97.62 94 THR A N 1
ATOM 693 C CA . THR A 1 94 ? -1.606 -8.937 13.577 1.00 97.62 94 THR A CA 1
ATOM 694 C C . THR A 1 94 ? -0.967 -8.290 12.355 1.00 97.62 94 THR A C 1
ATOM 696 O O . THR A 1 94 ? -1.506 -8.341 11.248 1.00 97.62 94 THR A O 1
ATOM 699 N N . VAL A 1 95 ? 0.232 -7.735 12.543 1.00 97.19 95 VAL A N 1
ATOM 700 C CA . VAL A 1 95 ? 1.066 -7.219 11.444 1.00 97.19 95 VAL A CA 1
ATOM 701 C C . VAL A 1 95 ? 1.345 -8.307 10.403 1.00 97.19 95 VAL A C 1
ATOM 703 O O . VAL A 1 95 ? 1.298 -8.038 9.208 1.00 97.19 95 VAL A O 1
ATOM 706 N N . VAL A 1 96 ? 1.544 -9.554 10.839 1.00 97.06 96 VAL A N 1
ATOM 707 C CA . VAL A 1 96 ? 1.770 -10.702 9.946 1.00 97.06 96 VAL A CA 1
ATOM 708 C C . VAL A 1 96 ? 0.565 -10.948 9.028 1.00 97.06 96 VAL A C 1
ATOM 710 O O . VAL A 1 96 ? 0.726 -11.200 7.833 1.00 97.06 96 VAL A O 1
ATOM 713 N N . GLU A 1 97 ? -0.660 -10.844 9.549 1.00 96.88 97 GLU A N 1
ATOM 714 C CA . GLU A 1 97 ? -1.873 -10.943 8.728 1.00 96.88 97 GLU A CA 1
ATOM 715 C C . GLU A 1 97 ? -1.991 -9.771 7.745 1.00 96.88 97 GLU A C 1
ATOM 717 O O . GLU A 1 97 ? -2.319 -9.993 6.576 1.00 96.88 97 GLU A O 1
ATOM 722 N N . ALA A 1 98 ? -1.675 -8.546 8.180 1.00 97.12 98 ALA A N 1
ATOM 723 C CA . ALA A 1 98 ? -1.661 -7.369 7.311 1.00 97.12 98 ALA A CA 1
ATOM 724 C C . ALA A 1 98 ? -0.641 -7.516 6.163 1.00 97.12 98 ALA A C 1
ATOM 726 O O . ALA A 1 98 ? -0.986 -7.289 5.003 1.00 97.12 98 ALA A O 1
ATOM 727 N N . GLN A 1 99 ? 0.572 -7.993 6.457 1.00 96.19 99 GLN A N 1
ATOM 728 C CA . GLN A 1 99 ? 1.603 -8.309 5.460 1.00 96.19 99 GLN A CA 1
ATOM 729 C C . GLN A 1 99 ? 1.126 -9.369 4.463 1.00 96.19 99 GLN A C 1
ATOM 731 O O . GLN A 1 99 ? 1.270 -9.204 3.251 1.00 96.19 99 GLN A O 1
ATOM 736 N N . LYS A 1 100 ? 0.486 -10.441 4.946 1.00 95.44 100 LYS A N 1
ATOM 737 C CA . LYS A 1 100 ? -0.083 -11.479 4.074 1.00 95.44 100 LYS A CA 1
ATOM 738 C C . LYS A 1 100 ? -1.157 -10.913 3.143 1.00 95.44 100 LYS A C 1
ATOM 740 O O . LYS A 1 100 ? -1.230 -11.295 1.975 1.00 95.44 100 LYS A O 1
ATOM 745 N N . ILE A 1 101 ? -1.990 -10.000 3.637 1.00 95.31 101 ILE A N 1
ATOM 746 C CA . ILE A 1 101 ? -2.993 -9.308 2.819 1.00 95.31 101 ILE A CA 1
ATOM 747 C C . ILE A 1 101 ? -2.319 -8.407 1.781 1.00 95.31 101 ILE A C 1
ATOM 749 O O . ILE A 1 101 ? -2.776 -8.380 0.638 1.00 95.31 101 ILE A O 1
ATOM 753 N N . ALA A 1 102 ? -1.217 -7.746 2.131 1.00 94.94 102 ALA A N 1
ATOM 754 C CA . ALA A 1 102 ? -0.437 -6.940 1.199 1.00 94.94 102 ALA A CA 1
ATOM 755 C C . ALA A 1 102 ? 0.185 -7.793 0.079 1.00 94.94 102 ALA A C 1
ATOM 757 O O . ALA A 1 102 ? 0.022 -7.472 -1.097 1.00 94.94 102 ALA A O 1
ATOM 758 N N . ASN A 1 103 ? 0.759 -8.955 0.402 1.00 93.75 103 ASN A N 1
ATOM 759 C CA . ASN A 1 103 ? 1.253 -9.899 -0.610 1.00 93.75 103 ASN A CA 1
ATOM 760 C C . ASN A 1 103 ? 0.109 -10.419 -1.505 1.00 93.75 103 ASN A C 1
ATOM 762 O O . ASN A 1 103 ? 0.213 -10.439 -2.733 1.00 93.75 103 ASN A O 1
ATOM 766 N N . ASN A 1 104 ? -1.048 -10.750 -0.918 1.00 93.88 104 ASN A N 1
ATOM 767 C CA . ASN A 1 104 ? -2.238 -11.131 -1.687 1.00 93.88 104 ASN A CA 1
ATOM 768 C C . ASN A 1 104 ? -2.746 -9.998 -2.591 1.00 93.88 104 ASN A C 1
ATOM 770 O O . ASN A 1 104 ? -3.295 -10.266 -3.663 1.00 93.88 104 ASN A O 1
ATOM 774 N N . PHE A 1 105 ? -2.596 -8.741 -2.167 1.00 93.88 105 PHE A N 1
ATOM 775 C CA . PHE A 1 105 ? -2.921 -7.567 -2.969 1.00 93.88 105 PHE A CA 1
ATOM 776 C C . PHE A 1 105 ? -2.001 -7.464 -4.192 1.00 93.88 105 PHE A C 1
ATOM 778 O O . PHE A 1 105 ? -2.520 -7.340 -5.304 1.00 93.88 105 PHE A O 1
ATOM 785 N N . VAL A 1 106 ? -0.687 -7.675 -4.043 1.00 93.31 106 VAL A N 1
ATOM 786 C CA . VAL A 1 106 ? 0.241 -7.811 -5.188 1.00 93.31 106 VAL A CA 1
ATOM 787 C C . VAL A 1 106 ? -0.207 -8.945 -6.124 1.00 93.31 106 VAL A C 1
ATOM 789 O O . VAL A 1 106 ? -0.288 -8.757 -7.338 1.00 93.31 106 VAL A O 1
ATOM 792 N N . GLY A 1 107 ? -0.633 -10.089 -5.576 1.00 92.69 107 GLY A N 1
ATOM 793 C CA . GLY A 1 107 ? -1.209 -11.199 -6.351 1.00 92.69 107 GLY A CA 1
ATOM 794 C C . GLY A 1 107 ? -2.541 -10.887 -7.055 1.00 92.69 107 GLY A C 1
ATOM 795 O O . GLY A 1 107 ? -2.915 -11.535 -8.035 1.00 92.69 107 GLY A O 1
ATOM 796 N N . LYS A 1 108 ? -3.318 -9.905 -6.589 1.00 93.75 108 LYS A N 1
ATOM 797 C CA . LYS A 1 108 ? -4.499 -9.397 -7.317 1.00 93.75 108 LYS A CA 1
ATOM 798 C C . LYS A 1 108 ? -4.085 -8.438 -8.434 1.00 93.75 108 LYS A C 1
ATOM 800 O O . LYS A 1 108 ? -4.637 -8.521 -9.534 1.00 93.75 108 LYS A O 1
ATOM 805 N N . LEU A 1 109 ? -3.087 -7.591 -8.186 1.00 91.62 109 LEU A N 1
ATOM 806 C CA . LEU A 1 109 ? -2.525 -6.700 -9.201 1.00 91.62 109 LEU A CA 1
ATOM 807 C C . LEU A 1 109 ? -1.873 -7.481 -10.344 1.00 91.62 109 LEU A C 1
ATOM 809 O O . LEU A 1 109 ? -2.088 -7.131 -11.500 1.00 91.62 109 LEU A O 1
ATOM 813 N N . SER A 1 110 ? -1.180 -8.587 -10.064 1.00 89.62 110 SER A N 1
ATOM 814 C CA . SER A 1 110 ? -0.574 -9.435 -11.103 1.00 89.62 110 SER A CA 1
ATOM 815 C C . SER A 1 110 ? -1.599 -10.071 -12.047 1.00 89.62 110 SER A C 1
ATOM 817 O O . SER A 1 110 ? -1.279 -10.356 -13.196 1.00 89.62 110 SER A O 1
ATOM 819 N N . ARG A 1 111 ? -2.851 -10.246 -11.606 1.00 92.19 111 ARG A N 1
ATOM 820 C CA . ARG A 1 111 ? -3.960 -10.694 -12.465 1.00 92.19 111 ARG A CA 1
ATOM 821 C C . ARG A 1 111 ? -4.580 -9.559 -13.276 1.00 92.19 111 ARG A C 1
ATOM 823 O O . ARG A 1 111 ? -5.036 -9.796 -14.387 1.00 92.19 111 ARG A O 1
ATOM 830 N N . SER A 1 112 ? -4.587 -8.345 -12.729 1.00 91.25 112 SER A N 1
ATOM 831 C CA . SER A 1 112 ? -5.238 -7.178 -13.346 1.00 91.25 112 SER A CA 1
ATOM 832 C C . SER A 1 112 ? -4.311 -6.422 -14.307 1.00 91.25 112 SER A C 1
ATOM 834 O O . SER A 1 112 ? -4.761 -5.877 -15.308 1.00 91.25 112 SER A O 1
ATOM 836 N N . ALA A 1 113 ? -3.006 -6.413 -14.025 1.00 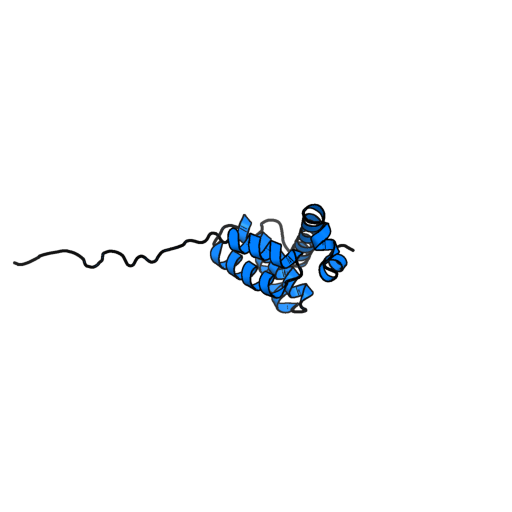92.94 113 ALA A N 1
ATOM 837 C CA . ALA A 1 113 ? -1.963 -5.760 -14.812 1.00 92.94 113 ALA A CA 1
ATOM 838 C C . ALA A 1 113 ? -0.733 -6.683 -14.989 1.00 92.94 113 ALA A C 1
ATOM 840 O O . ALA A 1 113 ? 0.384 -6.311 -14.609 1.00 92.94 113 ALA A O 1
ATOM 841 N N . PRO A 1 114 ? -0.904 -7.888 -15.571 1.00 92.31 114 PRO A N 1
ATOM 842 C CA . PRO A 1 114 ? 0.123 -8.934 -15.594 1.00 92.31 114 PRO A CA 1
ATOM 843 C C . PRO A 1 114 ? 1.433 -8.476 -16.226 1.00 92.31 114 PRO A C 1
ATOM 845 O O . PRO A 1 114 ? 2.500 -8.705 -15.669 1.00 92.31 114 PRO A O 1
ATOM 848 N N . GLU A 1 115 ? 1.369 -7.776 -17.357 1.00 94.44 115 GLU A N 1
ATOM 849 C CA . GLU A 1 115 ? 2.569 -7.347 -18.081 1.00 94.44 115 GLU A CA 1
ATOM 850 C C . GLU A 1 115 ? 3.365 -6.272 -17.337 1.00 94.44 115 GLU A C 1
ATOM 852 O O . GLU A 1 115 ? 4.589 -6.231 -17.440 1.00 94.44 115 GLU A O 1
ATOM 857 N N . LYS A 1 116 ? 2.695 -5.419 -16.554 1.00 92.94 116 LYS A N 1
ATOM 858 C CA . LYS A 1 116 ? 3.379 -4.424 -15.721 1.00 92.94 116 LYS A CA 1
ATOM 859 C C . LYS A 1 116 ? 4.087 -5.100 -14.549 1.00 92.94 116 LYS A C 1
ATOM 861 O O . LYS A 1 116 ? 5.286 -4.915 -14.371 1.00 92.94 116 LYS A O 1
ATOM 866 N N . VAL A 1 117 ? 3.381 -5.985 -13.843 1.00 90.81 117 VAL A N 1
ATOM 867 C CA . VAL A 1 117 ? 3.941 -6.719 -12.700 1.00 90.81 117 VAL A CA 1
ATOM 868 C C . VAL A 1 117 ? 5.071 -7.666 -13.128 1.00 90.81 117 VAL A C 1
ATOM 870 O O . VAL A 1 117 ? 6.072 -7.764 -12.424 1.00 90.81 117 VAL A O 1
ATOM 873 N N . LYS A 1 118 ? 4.985 -8.312 -14.302 1.00 92.19 118 LYS A N 1
ATOM 874 C CA . LYS A 1 118 ? 6.075 -9.135 -14.874 1.00 92.19 118 LYS A CA 1
ATOM 875 C C . LYS A 1 118 ? 7.348 -8.340 -15.152 1.00 92.19 118 LYS A C 1
ATOM 877 O O . LYS A 1 118 ? 8.441 -8.863 -14.965 1.00 92.19 118 LYS A O 1
ATOM 882 N N . ARG A 1 119 ? 7.215 -7.083 -15.587 1.00 93.69 119 ARG A N 1
ATOM 883 C CA . ARG A 1 119 ? 8.353 -6.181 -15.819 1.00 93.69 119 ARG A CA 1
ATOM 884 C C . ARG A 1 119 ? 8.943 -5.610 -14.532 1.00 93.69 119 ARG A C 1
ATOM 886 O O . ARG A 1 119 ? 9.919 -4.874 -14.613 1.00 93.69 119 ARG A O 1
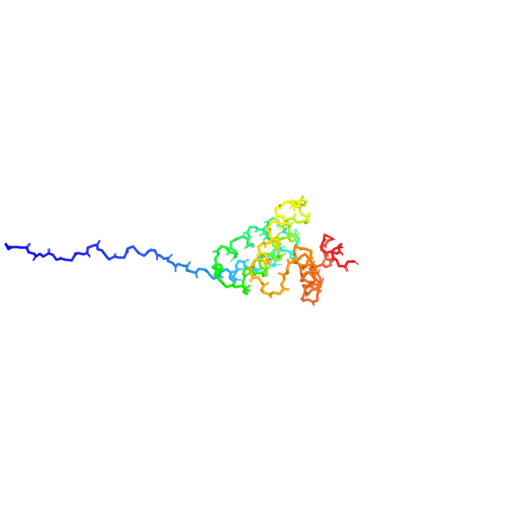ATOM 893 N N . CYS A 1 120 ? 8.385 -5.970 -13.376 1.00 93.81 120 CYS A N 1
ATOM 894 C CA . CYS A 1 120 ? 8.836 -5.518 -12.076 1.00 93.81 120 CYS A CA 1
ATOM 895 C C . CYS A 1 120 ? 9.451 -6.650 -11.247 1.00 93.81 120 CYS A C 1
ATOM 897 O O . CYS A 1 120 ? 8.724 -7.324 -10.514 1.00 93.81 120 CYS A O 1
ATOM 899 N N . PRO A 1 121 ? 10.779 -6.875 -11.310 1.00 91.88 121 PRO A N 1
ATOM 900 C CA . PRO A 1 121 ? 11.424 -7.970 -10.585 1.00 91.88 121 PRO A CA 1
ATOM 901 C C . PRO A 1 121 ? 11.149 -7.958 -9.078 1.00 91.88 121 PRO A C 1
ATOM 903 O O . PRO A 1 121 ? 10.931 -9.014 -8.491 1.00 91.88 121 PRO A O 1
ATOM 906 N N . ALA A 1 122 ? 11.086 -6.771 -8.467 1.00 92.19 122 ALA A N 1
ATOM 907 C CA . ALA A 1 122 ? 10.771 -6.623 -7.049 1.00 92.19 122 ALA A CA 1
ATOM 908 C C . ALA A 1 122 ? 9.395 -7.213 -6.693 1.00 92.19 122 ALA A C 1
ATOM 910 O O . ALA A 1 122 ? 9.284 -7.971 -5.737 1.00 92.19 122 ALA A O 1
ATOM 911 N N . LEU A 1 123 ? 8.374 -6.971 -7.524 1.00 91.94 123 LEU A N 1
ATOM 912 C CA . LEU A 1 123 ? 7.032 -7.523 -7.314 1.00 91.94 123 LEU A CA 1
ATOM 913 C C . LEU A 1 123 ? 6.933 -9.014 -7.651 1.00 91.94 123 LEU A C 1
ATOM 915 O O . LEU A 1 123 ? 6.018 -9.680 -7.180 1.00 91.94 123 LEU A O 1
ATOM 919 N N . GLN A 1 124 ? 7.845 -9.557 -8.464 1.00 87.50 124 GLN A N 1
ATOM 920 C CA . GLN A 1 124 ? 7.882 -10.994 -8.755 1.00 87.50 124 GLN A CA 1
ATOM 921 C C . GLN A 1 124 ? 8.367 -11.813 -7.556 1.00 87.50 124 GLN A C 1
ATOM 923 O O . GLN A 1 124 ? 7.910 -12.939 -7.365 1.00 87.50 124 GLN A O 1
ATOM 928 N N . ASN A 1 125 ? 9.273 -11.258 -6.746 1.00 77.69 125 ASN A N 1
ATOM 929 C CA . ASN A 1 125 ? 9.776 -11.934 -5.550 1.00 77.69 125 ASN A CA 1
ATOM 930 C C . ASN A 1 125 ? 8.681 -12.121 -4.492 1.00 77.69 125 ASN A C 1
ATOM 932 O O . ASN A 1 125 ? 8.681 -13.133 -3.804 1.00 77.69 125 ASN A O 1
ATOM 936 N N . ASP A 1 126 ? 7.715 -11.202 -4.435 1.00 70.25 126 ASP A N 1
ATOM 937 C CA . ASP A 1 126 ? 6.564 -11.258 -3.524 1.00 70.25 126 ASP A CA 1
ATOM 938 C C . ASP A 1 126 ? 5.446 -12.222 -3.977 1.00 70.25 126 ASP A C 1
ATOM 940 O O . ASP A 1 126 ? 4.471 -12.428 -3.252 1.00 70.25 126 ASP A O 1
ATOM 944 N N . LEU A 1 127 ? 5.548 -12.790 -5.187 1.00 67.38 127 LEU A N 1
ATOM 945 C CA . LEU A 1 127 ? 4.575 -13.742 -5.748 1.00 67.38 127 LEU A CA 1
ATOM 946 C C . LEU A 1 127 ? 5.003 -15.213 -5.609 1.00 67.38 127 LEU A C 1
ATOM 948 O O . LEU A 1 127 ? 4.249 -16.092 -6.035 1.00 67.38 127 LEU A O 1
ATOM 952 N N . ARG A 1 128 ? 6.203 -15.475 -5.082 1.00 58.56 128 ARG A N 1
ATOM 953 C CA . ARG A 1 128 ? 6.751 -16.822 -4.856 1.00 58.56 128 ARG A CA 1
ATOM 954 C C . ARG A 1 128 ? 6.454 -17.305 -3.444 1.00 58.56 128 ARG A C 1
ATOM 956 O O . ARG A 1 128 ? 6.175 -18.516 -3.318 1.00 58.56 128 ARG A O 1
#

Sequence (128 aa):
MKHLVCFILSLSLLACSSKSGKEEKELATQAFINCDFYTAIENAEMAIQYAGEDINVSVPALLILGKSLDISGDSTAAIAAYEKIVLLAPGIKTVVEAQKIANNFVGKLSRSAPEKVKRCPALQNDLR

Secondary structure (DSSP, 8-state):
-------S------------SHHHHHHHHHHHHTT-HHHHHHHHHHHHHHHTT-HHHHHHHHHHHHHHHHHHT-HHHHHHHHHHHHHHSTT--SHHHHHHHHHHHHHHHHHHSHHHHHT-HHHHHTT-

InterPro domains:
  IPR011990 Tetratricopeptide-like helical domain superfamily [SSF48452] (31-107)

Organism: NCBI:txid2080658

Foldseek 3Di:
DDDDDDDPVPDPPPVCPLQLLPVLLVQLLVCLLQVVLVSNQVSLVVSLVSNVLPCVRNLSSLLSNLLSCVLVVVNVSSLVSLVVNCVNPPPNPDSVSSPVVSLVVLVVCCVVPVVSCVVHPSSVVSPD

pLDDT: mean 88.64, std 16.29, range [45.16, 98.75]

Radius of gyration: 19.5 Å; chains: 1; bounding box: 42×72×35 Å